Protein AF-A0A8D8Y8R6-F1 (afdb_monomer_lite)

Radius of gyration: 18.28 Å; chains: 1; bounding box: 57×34×44 Å

Structure (mmCIF, N/CA/C/O backbone):
data_AF-A0A8D8Y8R6-F1
#
_entry.id   AF-A0A8D8Y8R6-F1
#
loop_
_atom_site.group_PDB
_atom_site.id
_atom_site.type_symbol
_atom_site.label_atom_id
_atom_site.label_alt_id
_atom_site.label_comp_id
_atom_site.label_asym_id
_atom_site.label_entity_id
_atom_site.label_seq_id
_atom_site.pdbx_PDB_ins_code
_atom_site.Cartn_x
_atom_site.Cartn_y
_atom_site.Cartn_z
_atom_site.occupancy
_atom_site.B_iso_or_equiv
_atom_site.auth_seq_id
_atom_site.auth_comp_id
_atom_site.auth_asym_id
_atom_site.auth_atom_id
_atom_site.pdbx_PDB_model_num
ATOM 1 N N . MET A 1 1 ? -10.589 11.285 -1.080 1.00 74.44 1 MET A N 1
ATOM 2 C CA . MET A 1 1 ? -10.362 10.958 -2.513 1.00 74.44 1 MET A CA 1
ATOM 3 C C . MET A 1 1 ? -9.642 12.085 -3.261 1.00 74.44 1 MET A C 1
ATOM 5 O O . MET A 1 1 ? -8.521 11.860 -3.694 1.00 74.44 1 MET A O 1
ATOM 9 N N . CYS A 1 2 ? -10.178 13.313 -3.337 1.00 86.94 2 CYS A N 1
ATOM 10 C CA . CYS A 1 2 ? -9.509 14.426 -4.045 1.00 86.94 2 CYS A CA 1
ATOM 11 C C . CYS A 1 2 ? -8.087 14.731 -3.535 1.00 86.94 2 CYS A C 1
ATOM 13 O O . CYS A 1 2 ? -7.180 14.934 -4.335 1.00 86.94 2 CYS A O 1
ATOM 15 N N . PHE A 1 3 ? -7.865 14.691 -2.216 1.00 90.50 3 PHE A N 1
ATOM 16 C CA . PHE A 1 3 ? -6.534 14.909 -1.635 1.00 90.50 3 PHE A CA 1
ATOM 17 C C . PHE A 1 3 ? -5.503 13.859 -2.067 1.00 90.50 3 PHE A C 1
ATOM 19 O O . PHE A 1 3 ? -4.364 14.213 -2.349 1.00 90.50 3 PHE A O 1
ATOM 26 N N . CYS A 1 4 ? -5.909 12.588 -2.174 1.00 91.69 4 CYS A N 1
ATOM 27 C CA . CYS A 1 4 ? -5.039 11.509 -2.644 1.00 91.69 4 CYS A CA 1
ATOM 28 C C . CYS A 1 4 ? -4.636 11.751 -4.101 1.00 91.69 4 CYS A C 1
ATOM 30 O O . CYS A 1 4 ? -3.454 11.732 -4.419 1.00 91.69 4 CYS A O 1
ATOM 32 N N . PHE A 1 5 ? -5.599 12.103 -4.960 1.00 91.88 5 PHE A N 1
ATOM 33 C CA . PHE A 1 5 ? -5.322 12.433 -6.356 1.00 91.88 5 PHE A CA 1
ATOM 34 C C . PHE A 1 5 ? -4.320 13.583 -6.507 1.00 91.88 5 PHE A C 1
ATOM 36 O O . PHE A 1 5 ? -3.349 13.457 -7.253 1.00 91.88 5 PHE A O 1
ATOM 43 N N . VAL A 1 6 ? -4.522 14.687 -5.781 1.00 94.06 6 VAL A N 1
ATOM 44 C CA . VAL A 1 6 ? -3.619 15.847 -5.835 1.00 94.06 6 VAL A CA 1
ATOM 45 C C . VAL A 1 6 ? -2.223 15.473 -5.330 1.00 94.06 6 VAL A C 1
ATOM 47 O O . VAL A 1 6 ? -1.237 15.750 -6.010 1.00 94.06 6 VAL A O 1
ATOM 50 N N . TYR A 1 7 ? -2.134 14.795 -4.183 1.00 92.94 7 TYR A N 1
ATOM 51 C CA . TYR A 1 7 ? -0.859 14.372 -3.601 1.00 92.94 7 TYR A CA 1
ATOM 52 C C . TYR A 1 7 ? -0.088 13.423 -4.526 1.00 92.94 7 TYR A C 1
ATOM 54 O O . TYR A 1 7 ? 1.083 13.659 -4.824 1.00 92.94 7 TYR A O 1
ATOM 62 N N . THR A 1 8 ? -0.755 12.389 -5.041 1.00 92.62 8 THR A N 1
ATOM 63 C CA . THR A 1 8 ? -0.159 11.421 -5.963 1.00 92.62 8 THR A CA 1
ATOM 64 C C . THR A 1 8 ? 0.289 12.087 -7.260 1.00 92.62 8 THR A C 1
ATOM 66 O O . THR A 1 8 ? 1.382 11.794 -7.731 1.00 92.62 8 THR A O 1
ATOM 69 N N . SER A 1 9 ? -0.494 13.018 -7.813 1.00 91.56 9 SER A N 1
ATOM 70 C CA . SER A 1 9 ? -0.123 13.743 -9.038 1.00 91.56 9 SER A CA 1
ATOM 71 C C . SER A 1 9 ? 1.166 14.548 -8.856 1.00 91.56 9 SER A C 1
ATOM 73 O O . SER A 1 9 ? 2.084 14.439 -9.669 1.00 91.56 9 SER A O 1
ATOM 75 N N . VAL A 1 10 ? 1.265 15.314 -7.764 1.00 92.88 10 VAL A N 1
ATOM 76 C CA . VAL A 1 10 ? 2.454 16.127 -7.464 1.00 92.88 10 VAL A CA 1
ATOM 77 C C . VAL A 1 10 ? 3.662 15.238 -7.171 1.00 92.88 10 VAL A C 1
ATOM 79 O O . VAL A 1 10 ? 4.733 15.460 -7.733 1.00 92.88 10 VAL A O 1
ATOM 82 N N . SER A 1 11 ? 3.498 14.206 -6.339 1.00 91.56 11 SER A N 1
ATOM 83 C CA . SER A 1 11 ? 4.594 13.297 -5.998 1.00 91.56 11 SER A CA 1
ATOM 84 C C . SER A 1 11 ? 5.107 12.538 -7.221 1.00 91.56 11 SER A C 1
ATOM 86 O O . SER A 1 11 ? 6.316 12.416 -7.390 1.00 91.56 11 SER A O 1
ATOM 88 N N . TYR A 1 12 ? 4.218 12.054 -8.092 1.00 90.06 12 TYR A N 1
ATOM 89 C CA . TYR A 1 12 ? 4.608 11.319 -9.296 1.00 90.06 12 TYR A CA 1
ATOM 90 C C . TYR A 1 12 ? 5.392 12.206 -10.270 1.00 90.06 12 TYR A C 1
ATOM 92 O O . TYR A 1 12 ? 6.384 11.764 -10.853 1.00 90.06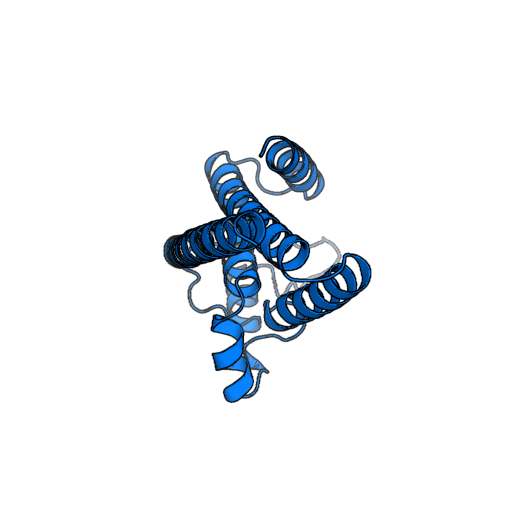 12 TYR A O 1
ATOM 100 N N . TYR A 1 13 ? 4.982 13.474 -10.393 1.00 89.38 13 TYR A N 1
ATOM 101 C CA . TYR A 1 13 ? 5.675 14.467 -11.208 1.00 89.38 13 TYR A CA 1
ATOM 102 C C . TYR A 1 13 ? 7.067 14.803 -10.652 1.00 89.38 13 TYR A C 1
ATOM 104 O O . TYR A 1 13 ? 8.050 14.757 -11.389 1.00 89.38 13 TYR A O 1
ATOM 112 N N . LEU A 1 14 ? 7.176 15.078 -9.346 1.00 91.19 14 LEU A N 1
ATOM 113 C CA . LEU A 1 14 ? 8.454 15.410 -8.702 1.00 91.19 14 LEU A CA 1
ATOM 114 C C . LEU A 1 14 ? 9.447 14.243 -8.707 1.00 91.19 14 LEU A C 1
ATOM 116 O O . LEU A 1 14 ? 10.649 14.462 -8.809 1.00 91.19 14 LEU A O 1
ATOM 120 N N . SER A 1 15 ? 8.962 13.002 -8.639 1.00 87.38 15 SER A N 1
ATOM 121 C CA . SER A 1 15 ? 9.805 11.806 -8.714 1.00 87.38 15 SER A CA 1
ATOM 122 C C . SER A 1 15 ? 10.289 11.479 -10.132 1.00 87.38 15 SER A C 1
ATOM 124 O O . SER A 1 15 ? 10.935 10.444 -10.312 1.00 87.38 15 SER A O 1
ATOM 126 N N . SER A 1 16 ? 9.985 12.313 -11.137 1.00 84.38 16 SER A N 1
ATOM 127 C CA . SER A 1 16 ? 10.389 12.128 -12.542 1.00 84.38 16 SER A CA 1
ATOM 128 C C . SER A 1 16 ? 10.054 10.736 -13.101 1.00 84.38 16 SER A C 1
ATOM 130 O O . SER A 1 16 ? 10.800 10.161 -13.893 1.00 84.38 16 SER A O 1
ATOM 132 N N . GLN A 1 17 ? 8.940 10.150 -12.650 1.00 82.44 17 GLN A N 1
ATOM 133 C CA . GLN A 1 17 ? 8.506 8.842 -13.138 1.00 82.44 17 GLN A CA 1
ATOM 134 C C . GLN A 1 17 ? 7.914 8.961 -14.547 1.00 82.44 17 GLN A C 1
ATOM 136 O O . GLN A 1 17 ? 7.478 10.030 -14.968 1.00 82.44 17 GLN A O 1
ATOM 141 N N . PHE A 1 18 ? 7.897 7.855 -15.296 1.00 74.88 18 PHE A N 1
ATOM 142 C CA . PHE A 1 18 ? 7.398 7.838 -16.673 1.00 74.88 18 PHE A CA 1
ATOM 143 C C . PHE A 1 18 ? 5.954 8.353 -16.755 1.00 74.88 18 PHE A C 1
ATOM 145 O O . PHE A 1 18 ? 5.040 7.698 -16.260 1.00 74.88 18 PHE A O 1
ATOM 152 N N . LEU A 1 19 ? 5.729 9.479 -17.443 1.00 75.88 19 LEU A N 1
ATOM 153 C CA . LEU A 1 19 ? 4.403 10.091 -17.627 1.00 75.88 19 LEU A CA 1
ATOM 154 C C . LEU A 1 19 ? 3.526 9.311 -18.625 1.00 75.88 19 LEU A C 1
ATOM 156 O O . LEU A 1 19 ? 3.083 9.827 -19.647 1.00 75.88 19 LEU A O 1
ATOM 160 N N . THR A 1 20 ? 3.272 8.036 -18.341 1.00 85.75 20 THR A N 1
ATOM 161 C CA . THR A 1 20 ? 2.299 7.220 -19.070 1.00 85.75 20 THR A CA 1
ATOM 162 C C . THR A 1 20 ? 1.023 7.119 -18.251 1.00 85.75 20 THR A C 1
ATOM 164 O O . THR A 1 20 ? 1.051 6.642 -17.115 1.00 85.75 20 THR A O 1
ATOM 167 N N . TRP A 1 21 ? -0.107 7.497 -18.849 1.00 86.00 21 TRP A N 1
ATOM 168 C CA . TRP A 1 21 ? -1.416 7.468 -18.192 1.00 86.00 21 TRP A CA 1
ATOM 169 C C . TRP A 1 21 ? -1.742 6.113 -17.558 1.00 86.00 21 TRP A C 1
ATOM 171 O O . TRP A 1 21 ? -2.213 6.082 -16.430 1.00 86.00 21 TRP A O 1
ATOM 181 N N . THR A 1 22 ? -1.414 5.000 -18.218 1.00 88.25 22 THR A N 1
ATOM 182 C CA . THR A 1 22 ? -1.652 3.644 -17.696 1.00 88.25 22 THR A CA 1
ATOM 183 C C . THR A 1 22 ? -0.919 3.371 -16.381 1.00 88.25 22 THR A C 1
ATOM 185 O O . THR A 1 22 ? -1.504 2.842 -15.444 1.00 88.25 22 THR A O 1
ATOM 188 N N . ARG A 1 23 ? 0.364 3.743 -16.280 1.00 88.19 23 ARG A N 1
ATOM 189 C CA . ARG A 1 23 ? 1.151 3.518 -15.054 1.00 88.19 23 ARG A CA 1
ATOM 190 C C . ARG A 1 23 ? 0.709 4.460 -13.942 1.00 88.19 23 ARG A C 1
ATOM 192 O O . ARG A 1 23 ? 0.615 4.046 -12.790 1.00 88.19 23 ARG A O 1
ATOM 199 N N . PHE A 1 24 ? 0.385 5.700 -14.302 1.00 91.19 24 PHE A N 1
ATOM 200 C CA . PHE A 1 24 ? -0.138 6.683 -13.365 1.00 91.19 24 PHE A CA 1
ATOM 201 C C . PHE A 1 24 ? -1.480 6.250 -12.761 1.00 91.19 24 PHE A C 1
ATOM 203 O O . PHE A 1 24 ? -1.642 6.302 -11.544 1.00 91.19 24 PHE A O 1
ATOM 210 N N . THR A 1 25 ? -2.431 5.774 -13.572 1.00 91.44 25 THR A N 1
ATOM 211 C CA . THR A 1 25 ? -3.731 5.312 -13.063 1.00 91.44 25 THR A CA 1
ATOM 212 C C . THR A 1 25 ? -3.588 4.075 -12.186 1.00 91.44 25 THR A C 1
ATOM 214 O O . THR A 1 25 ? -4.212 4.016 -11.128 1.00 91.44 25 THR A O 1
ATOM 217 N N . MET A 1 26 ? -2.729 3.123 -12.561 1.00 92.19 26 MET A N 1
ATOM 218 C CA . MET A 1 26 ? -2.462 1.949 -11.728 1.00 92.19 26 MET A CA 1
ATOM 219 C C . MET A 1 26 ? -1.875 2.331 -10.361 1.00 92.19 26 MET A C 1
ATOM 221 O O . MET A 1 26 ? -2.324 1.812 -9.336 1.00 92.19 26 MET A O 1
ATOM 225 N N . PHE A 1 27 ? -0.916 3.262 -10.341 1.00 93.12 27 PHE A N 1
ATOM 226 C CA . PHE A 1 27 ? -0.311 3.790 -9.115 1.00 93.12 27 PHE A CA 1
ATOM 227 C C . PHE A 1 27 ? -1.352 4.523 -8.252 1.00 93.12 27 PHE A C 1
ATOM 229 O O . PHE A 1 27 ? -1.466 4.277 -7.051 1.00 93.12 27 PHE A O 1
ATOM 236 N N . LEU A 1 28 ? -2.173 5.371 -8.878 1.00 94.50 28 LEU A N 1
ATOM 237 C CA . LEU A 1 28 ? -3.244 6.115 -8.219 1.00 94.50 28 LEU A CA 1
ATOM 238 C C . LEU A 1 28 ? -4.268 5.189 -7.547 1.00 94.50 28 LEU A C 1
ATOM 240 O O . LEU A 1 28 ? -4.674 5.459 -6.419 1.00 94.50 28 LEU A O 1
ATOM 244 N N . VAL A 1 29 ? -4.671 4.097 -8.205 1.00 94.94 29 VAL A N 1
ATOM 245 C CA . VAL A 1 29 ? -5.625 3.123 -7.644 1.00 94.94 29 VAL A CA 1
ATOM 246 C C . VAL A 1 29 ? -5.080 2.491 -6.362 1.00 94.94 29 VAL A C 1
ATOM 248 O O . VAL A 1 29 ? -5.802 2.428 -5.366 1.00 94.94 29 VAL A O 1
ATOM 251 N N . VAL A 1 30 ? -3.806 2.086 -6.346 1.00 95.31 30 VAL A N 1
ATOM 252 C CA . VAL A 1 30 ? -3.172 1.506 -5.149 1.00 95.31 30 VAL A CA 1
ATOM 253 C C . VAL A 1 30 ? -3.119 2.529 -4.010 1.00 95.31 30 VAL A C 1
ATOM 255 O O . VAL A 1 30 ? -3.546 2.224 -2.895 1.00 95.31 30 VAL A O 1
ATOM 258 N N . CYS A 1 31 ? -2.689 3.767 -4.285 1.00 95.06 31 CYS A N 1
ATOM 259 C CA . CYS A 1 31 ? -2.687 4.847 -3.289 1.00 95.06 31 CYS A CA 1
ATOM 260 C C . CYS A 1 31 ? -4.092 5.149 -2.744 1.00 95.06 31 CYS A C 1
ATOM 262 O O . CYS A 1 31 ? -4.265 5.402 -1.547 1.00 95.06 31 CYS A O 1
ATOM 264 N N . GLN A 1 32 ? -5.106 5.113 -3.609 1.00 95.25 32 GLN A N 1
ATOM 265 C CA . GLN A 1 32 ? -6.485 5.391 -3.231 1.00 95.25 32 GLN A CA 1
ATOM 266 C C . GLN A 1 32 ? -7.054 4.282 -2.336 1.00 95.25 32 GLN A C 1
ATOM 268 O O . GLN A 1 32 ? -7.681 4.598 -1.324 1.00 95.25 32 GLN A O 1
ATOM 273 N N . LEU A 1 33 ? -6.801 3.010 -2.661 1.00 95.25 33 LEU A N 1
ATOM 274 C CA . LEU A 1 33 ? -7.186 1.865 -1.827 1.00 95.25 33 LEU A CA 1
ATOM 275 C C . LEU A 1 33 ? -6.493 1.905 -0.462 1.00 95.25 33 LEU A C 1
ATOM 277 O O . LEU A 1 33 ? -7.159 1.782 0.564 1.00 95.25 33 LEU A O 1
ATOM 281 N N . MET A 1 34 ? -5.182 2.156 -0.441 1.00 95.19 34 MET A N 1
ATOM 282 C CA . MET A 1 34 ? -4.413 2.289 0.799 1.00 95.19 34 MET A CA 1
ATOM 283 C C . MET A 1 34 ? -5.001 3.377 1.707 1.00 95.19 34 MET A C 1
ATOM 285 O O . MET A 1 34 ? -5.223 3.140 2.892 1.00 95.19 34 MET A O 1
ATOM 289 N N . THR A 1 35 ? -5.323 4.542 1.137 1.00 94.81 35 THR A N 1
ATOM 290 C CA . THR A 1 35 ? -5.913 5.663 1.883 1.00 94.81 35 THR A CA 1
ATOM 291 C C . THR A 1 35 ? -7.268 5.291 2.493 1.00 94.81 35 THR A C 1
ATOM 293 O O . THR A 1 35 ? -7.510 5.586 3.660 1.00 94.81 35 THR A O 1
ATOM 296 N N . LEU A 1 36 ? -8.137 4.614 1.732 1.00 94.94 36 LEU A N 1
ATOM 297 C CA . LEU A 1 36 ? -9.460 4.190 2.209 1.00 94.94 36 LEU A CA 1
ATOM 298 C C . LEU A 1 36 ? -9.365 3.167 3.351 1.00 94.94 36 LEU A C 1
ATOM 300 O O . LEU A 1 36 ? -10.136 3.235 4.308 1.00 94.94 36 LEU A O 1
ATOM 304 N N . ILE A 1 37 ? -8.404 2.241 3.277 1.00 95.12 37 ILE A N 1
ATOM 305 C CA . ILE A 1 37 ? -8.141 1.273 4.350 1.00 95.12 37 ILE A CA 1
ATOM 306 C C . ILE A 1 37 ? -7.691 2.004 5.622 1.00 95.12 37 ILE A C 1
ATOM 308 O O . ILE A 1 37 ? -8.236 1.753 6.698 1.00 95.12 37 ILE A O 1
ATOM 312 N N . SER A 1 38 ? -6.732 2.930 5.514 1.00 94.06 38 SER A N 1
ATOM 313 C CA . SER A 1 38 ? -6.240 3.698 6.665 1.00 94.06 38 SER A CA 1
ATOM 314 C C . SER A 1 38 ? -7.328 4.577 7.291 1.00 94.06 38 SER A C 1
ATOM 316 O O . SER A 1 38 ? -7.423 4.645 8.516 1.00 94.06 38 SER A O 1
ATOM 318 N N . GLU A 1 39 ? -8.181 5.200 6.476 1.00 93.81 39 GLU A N 1
ATOM 319 C CA . GLU A 1 39 ? -9.327 5.988 6.946 1.00 93.81 39 GLU A CA 1
ATOM 320 C C . GLU A 1 39 ? -10.318 5.117 7.734 1.00 93.81 39 GLU A C 1
ATOM 322 O O . GLU A 1 39 ? -10.705 5.463 8.853 1.00 93.81 39 GLU A O 1
ATOM 327 N N . GLY A 1 40 ? -10.657 3.935 7.213 1.00 93.81 40 GLY A N 1
ATOM 328 C CA . GLY A 1 40 ? -11.537 2.992 7.901 1.00 93.81 40 GLY A CA 1
ATOM 329 C C . GLY A 1 40 ? -10.967 2.478 9.230 1.00 93.81 40 GLY A C 1
ATOM 330 O O . GLY A 1 40 ? -11.698 2.393 10.219 1.00 93.81 40 GLY A O 1
ATOM 331 N N . LEU A 1 41 ? -9.660 2.198 9.295 1.00 94.12 41 LEU A N 1
ATOM 332 C CA . LEU A 1 41 ? -8.981 1.838 10.547 1.00 94.12 41 LEU A CA 1
ATOM 333 C C . LEU A 1 41 ? -8.992 2.994 11.558 1.00 94.12 41 LEU A C 1
ATOM 335 O O . LEU A 1 41 ? -9.219 2.762 12.747 1.00 94.12 41 LEU A O 1
ATOM 339 N N . GLY A 1 42 ? -8.805 4.232 11.094 1.00 93.62 42 GLY A N 1
ATOM 340 C CA . GLY A 1 42 ? -8.911 5.431 11.927 1.00 93.62 42 GLY A CA 1
ATOM 341 C C . GLY A 1 42 ? -10.300 5.588 12.552 1.00 93.62 42 GLY A C 1
ATOM 342 O O . GLY A 1 42 ? -10.408 5.852 13.749 1.00 93.62 42 GLY A O 1
ATOM 343 N N . LEU A 1 43 ? -11.359 5.337 11.776 1.00 93.44 43 LEU A N 1
ATOM 344 C CA . LEU A 1 43 ? -12.740 5.341 12.275 1.00 93.44 43 LEU A CA 1
ATOM 345 C C . LEU A 1 43 ? -12.984 4.251 13.331 1.00 93.44 43 LEU A C 1
ATOM 347 O O . L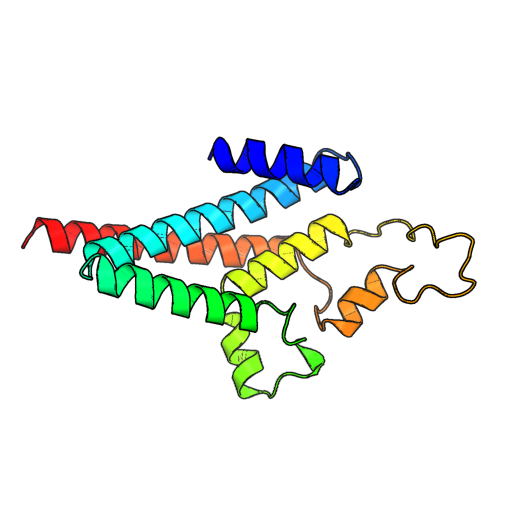EU A 1 43 ? -13.640 4.503 14.342 1.00 93.44 43 LEU A O 1
ATOM 351 N N . ILE A 1 44 ? -12.435 3.047 13.140 1.00 93.94 44 ILE A N 1
ATOM 352 C CA . ILE A 1 44 ? -12.550 1.961 14.129 1.00 93.94 44 ILE A CA 1
ATOM 353 C C . ILE A 1 44 ? -11.870 2.359 15.445 1.00 93.94 44 ILE A C 1
ATOM 355 O O . ILE A 1 44 ? -12.476 2.261 16.510 1.00 93.94 44 ILE A O 1
ATOM 359 N N . LEU A 1 45 ? -10.631 2.850 15.389 1.00 94.00 45 LEU A N 1
ATOM 360 C CA . LEU A 1 45 ? -9.895 3.245 16.593 1.00 94.00 45 LEU A CA 1
ATOM 361 C C . LEU A 1 45 ? -10.557 4.427 17.313 1.00 94.00 45 LEU A C 1
ATOM 363 O O . LEU A 1 45 ? -10.646 4.416 18.539 1.00 94.00 45 LEU A O 1
ATOM 367 N N . GLY A 1 46 ? -11.060 5.409 16.561 1.00 92.12 46 GLY A N 1
ATOM 368 C CA . GLY A 1 46 ? -11.738 6.582 17.115 1.00 92.12 46 GLY A CA 1
ATOM 369 C C . GLY A 1 46 ? -13.101 6.285 17.749 1.00 92.12 46 GLY A C 1
ATOM 370 O O . GLY A 1 46 ? -13.521 7.021 18.636 1.00 92.12 46 GLY A O 1
ATOM 371 N N . THR A 1 47 ? -13.785 5.217 17.327 1.00 91.25 47 THR A N 1
ATOM 372 C CA . THR A 1 47 ? -15.087 4.813 17.897 1.00 91.25 47 THR A CA 1
ATOM 373 C C . THR A 1 47 ? -14.952 3.876 19.095 1.00 91.25 47 THR A C 1
ATOM 375 O O . THR A 1 47 ? -15.789 3.909 19.994 1.00 91.25 47 THR A O 1
ATOM 378 N N . VAL A 1 48 ? -13.919 3.028 19.118 1.00 90.88 48 VAL A N 1
ATOM 379 C CA . VAL A 1 48 ? -13.730 2.011 20.166 1.00 90.88 48 VAL A CA 1
ATOM 380 C C . VAL A 1 48 ? -12.946 2.549 21.365 1.00 90.88 48 VAL A C 1
ATOM 382 O O . VAL A 1 48 ? -13.155 2.088 22.487 1.00 90.88 48 VAL A O 1
ATOM 385 N N . MET A 1 49 ? -12.025 3.491 21.153 1.00 91.25 49 MET A N 1
ATOM 386 C CA . MET A 1 49 ? -11.067 3.924 22.174 1.00 91.25 49 MET A CA 1
ATOM 387 C C . MET A 1 49 ? -11.178 5.416 22.478 1.00 91.25 49 MET A C 1
ATOM 389 O O . MET A 1 49 ? -11.705 6.197 21.692 1.00 91.25 49 MET A O 1
ATOM 393 N N . SER A 1 50 ? -10.632 5.834 23.625 1.00 92.00 50 SER A N 1
ATOM 394 C CA . SER A 1 50 ? -10.457 7.259 23.909 1.00 92.00 50 SER A CA 1
ATOM 395 C C . SER A 1 50 ? -9.484 7.891 22.900 1.00 92.00 50 SER A C 1
ATOM 397 O O . SER A 1 50 ? -8.569 7.204 22.434 1.00 92.00 50 SER A O 1
ATOM 399 N N . PRO A 1 51 ? -9.604 9.197 22.591 1.00 91.19 51 PRO A N 1
ATOM 400 C CA . PRO A 1 51 ? -8.770 9.841 21.572 1.00 91.19 51 PRO A CA 1
ATOM 401 C C . PRO A 1 51 ? -7.263 9.687 21.821 1.00 91.19 51 PRO A C 1
ATOM 403 O O . PRO A 1 51 ? -6.500 9.446 20.890 1.00 91.19 51 PRO A O 1
ATOM 406 N N . VAL A 1 52 ? -6.831 9.756 23.085 1.00 94.19 52 VAL A N 1
ATOM 407 C CA . VAL A 1 52 ? -5.414 9.620 23.463 1.00 94.19 52 VAL A CA 1
ATOM 408 C C . VAL A 1 52 ? -4.900 8.201 23.196 1.00 94.19 52 VAL A C 1
ATOM 410 O O . VAL A 1 52 ? -3.863 8.025 22.556 1.00 94.19 52 VAL A O 1
ATOM 413 N N . ASN A 1 53 ? -5.646 7.179 23.627 1.00 94.50 53 ASN A N 1
ATOM 414 C CA . ASN A 1 53 ? -5.241 5.783 23.448 1.00 94.50 53 ASN A CA 1
ATOM 415 C C . ASN A 1 53 ? -5.359 5.341 21.984 1.00 94.50 53 ASN A C 1
ATOM 417 O O . ASN A 1 53 ? -4.505 4.601 21.498 1.00 94.50 53 ASN A O 1
ATOM 421 N N . GLY A 1 54 ? -6.384 5.821 21.273 1.00 93.50 54 GLY A N 1
ATOM 422 C C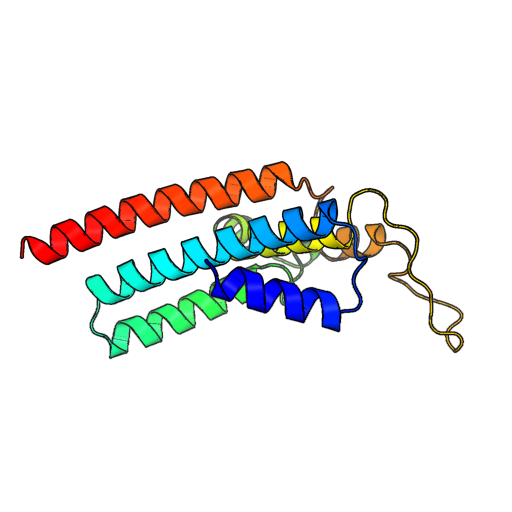A . GLY A 1 54 ? -6.596 5.535 19.857 1.00 93.50 54 GLY A CA 1
ATOM 423 C C . GLY A 1 54 ? -5.444 6.043 18.988 1.00 93.50 54 GLY A C 1
ATOM 424 O O . GLY A 1 54 ? -4.945 5.298 18.146 1.00 93.50 54 GLY A O 1
ATOM 425 N N . VAL A 1 55 ? -4.953 7.263 19.237 1.00 93.88 55 VAL A N 1
ATOM 426 C CA . VAL A 1 55 ? -3.793 7.821 18.517 1.00 93.88 55 VAL A CA 1
ATOM 427 C C . VAL A 1 55 ? -2.506 7.056 18.841 1.00 93.88 55 VAL A C 1
ATOM 429 O O . VAL A 1 55 ? -1.732 6.756 17.928 1.00 93.88 55 VAL A O 1
ATOM 432 N N . PHE A 1 56 ? -2.281 6.692 20.108 1.00 95.69 56 PHE A N 1
ATOM 433 C CA . PHE A 1 56 ? -1.119 5.886 20.493 1.00 95.69 56 PHE A CA 1
ATOM 434 C C . PHE A 1 56 ? -1.115 4.527 19.778 1.00 95.69 56 PHE A C 1
ATOM 436 O O . PHE A 1 56 ? -0.138 4.175 19.115 1.00 95.69 56 PHE A O 1
ATOM 443 N N . ILE A 1 57 ? -2.229 3.793 19.834 1.00 95.12 57 ILE A N 1
ATOM 444 C CA . ILE A 1 57 ? -2.349 2.475 19.196 1.00 95.12 57 ILE A CA 1
ATOM 445 C C . ILE A 1 57 ? -2.277 2.592 17.674 1.00 95.12 57 ILE A C 1
ATOM 447 O O . ILE A 1 57 ? -1.573 1.808 17.042 1.00 95.12 57 ILE A O 1
ATOM 451 N N . GLY A 1 58 ? -2.924 3.595 17.077 1.00 94.19 58 GLY A N 1
ATOM 452 C CA . GLY A 1 58 ? -2.838 3.851 15.639 1.00 94.19 58 GLY A CA 1
ATOM 453 C C . GLY A 1 58 ? -1.401 4.095 15.169 1.00 94.19 58 GLY A C 1
ATOM 454 O O . GLY A 1 58 ? -0.985 3.559 14.139 1.00 94.19 58 GLY A O 1
ATOM 455 N N . SER A 1 59 ? -0.612 4.828 15.959 1.00 94.31 59 SER A N 1
ATOM 456 C CA . SER A 1 59 ? 0.804 5.087 15.667 1.00 94.31 59 SER A CA 1
ATOM 457 C C . SER A 1 59 ? 1.641 3.806 15.729 1.00 94.31 59 SER A C 1
ATOM 459 O O . SER A 1 59 ? 2.403 3.527 14.803 1.00 94.31 59 SER A O 1
ATOM 461 N N . VAL A 1 60 ? 1.454 2.984 16.769 1.00 94.88 60 VAL A N 1
ATOM 462 C CA . VAL A 1 60 ? 2.141 1.685 16.913 1.00 94.88 60 VAL A CA 1
ATOM 463 C C . VAL A 1 60 ? 1.768 0.736 15.771 1.00 94.88 60 VAL A C 1
ATOM 465 O O . VAL A 1 60 ? 2.648 0.139 15.154 1.00 94.88 60 VAL A O 1
ATOM 468 N N . MET A 1 61 ? 0.480 0.638 15.432 1.00 93.31 61 MET A N 1
ATOM 469 C CA . MET A 1 61 ? -0.000 -0.199 14.329 1.00 93.31 61 MET A CA 1
ATOM 470 C C . MET A 1 61 ? 0.578 0.242 12.982 1.00 93.31 61 MET A C 1
ATOM 472 O O . MET A 1 61 ? 0.976 -0.603 12.182 1.00 93.31 61 MET A O 1
ATOM 476 N N . THR A 1 62 ? 0.674 1.551 12.739 1.00 92.44 62 THR A N 1
ATOM 477 C CA . THR A 1 62 ? 1.268 2.094 11.508 1.00 92.44 62 THR A CA 1
ATOM 478 C C . THR A 1 62 ? 2.763 1.790 11.434 1.00 92.44 62 THR A C 1
ATOM 480 O O . THR A 1 62 ? 3.242 1.336 10.396 1.00 92.44 62 THR A O 1
ATOM 483 N N . ALA A 1 63 ? 3.495 1.963 12.539 1.00 92.81 63 ALA A N 1
ATOM 484 C CA . ALA A 1 63 ? 4.916 1.630 12.604 1.00 92.81 63 ALA A CA 1
ATOM 485 C C . ALA A 1 63 ? 5.167 0.140 12.308 1.00 92.81 63 ALA A C 1
ATOM 487 O O . ALA A 1 63 ? 6.039 -0.194 11.505 1.00 92.81 63 ALA A O 1
ATOM 488 N N . LEU A 1 64 ? 4.359 -0.753 12.890 1.00 91.06 64 LEU A N 1
ATOM 489 C CA . LEU A 1 64 ? 4.434 -2.190 12.612 1.00 91.06 64 LEU A CA 1
ATOM 490 C C . LEU A 1 64 ? 4.069 -2.512 11.157 1.00 91.06 64 LEU A C 1
ATOM 492 O O . LEU A 1 64 ? 4.753 -3.307 10.516 1.00 91.06 64 LEU A O 1
ATOM 496 N N . ALA A 1 65 ? 3.032 -1.877 10.607 1.00 91.44 65 ALA A N 1
ATOM 497 C CA . ALA A 1 65 ? 2.627 -2.096 9.221 1.00 91.44 65 ALA A CA 1
ATOM 498 C C . ALA A 1 65 ? 3.743 -1.723 8.229 1.00 91.44 65 ALA A C 1
ATOM 500 O O . ALA A 1 65 ? 3.981 -2.476 7.284 1.00 91.44 65 ALA A O 1
ATOM 501 N N . ILE A 1 66 ? 4.455 -0.614 8.472 1.00 91.06 66 ILE A N 1
ATOM 502 C CA . ILE A 1 66 ? 5.606 -0.175 7.664 1.00 91.06 66 ILE A CA 1
ATOM 503 C C . ILE A 1 66 ? 6.791 -1.138 7.817 1.00 91.06 66 ILE A C 1
ATOM 505 O O . ILE A 1 66 ? 7.429 -1.483 6.822 1.00 91.06 66 ILE A O 1
ATOM 509 N N . LEU A 1 67 ? 7.071 -1.613 9.036 1.00 89.81 67 LEU A N 1
ATOM 510 C CA . LEU A 1 67 ? 8.150 -2.576 9.289 1.00 89.81 67 LEU A CA 1
ATOM 511 C C . LEU A 1 67 ? 7.979 -3.854 8.452 1.00 89.81 67 LEU A C 1
ATOM 513 O O . LEU A 1 67 ? 8.943 -4.348 7.868 1.00 89.81 67 LEU A O 1
ATOM 517 N N . PHE A 1 68 ? 6.744 -4.353 8.354 1.00 86.56 68 PHE A N 1
ATOM 518 C CA . PHE A 1 68 ? 6.402 -5.552 7.583 1.00 86.56 68 PHE A CA 1
ATOM 519 C C . PHE A 1 68 ? 6.083 -5.288 6.104 1.00 86.56 68 PHE A C 1
ATOM 521 O O . PHE A 1 68 ? 5.700 -6.220 5.399 1.00 86.56 68 PHE A O 1
ATOM 528 N N . ALA A 1 69 ? 6.237 -4.055 5.613 1.00 87.81 69 ALA A N 1
ATOM 529 C CA . ALA A 1 69 ? 5.910 -3.714 4.229 1.00 87.81 69 ALA A CA 1
ATOM 530 C C . ALA A 1 69 ? 6.909 -4.280 3.203 1.00 87.81 69 ALA A C 1
ATOM 532 O O . ALA A 1 69 ? 6.562 -4.384 2.034 1.00 87.81 69 ALA A O 1
ATOM 533 N N . GLY A 1 70 ? 8.129 -4.645 3.622 1.00 82.00 70 GLY A N 1
ATOM 534 C CA . GLY A 1 70 ? 9.187 -5.162 2.739 1.00 82.00 70 GLY A CA 1
ATOM 535 C C . GLY A 1 70 ? 10.289 -4.159 2.383 1.00 82.00 70 GLY A C 1
ATOM 536 O O . GLY A 1 70 ? 11.231 -4.521 1.688 1.00 82.00 70 GLY A O 1
ATOM 537 N N . PHE A 1 71 ? 10.191 -2.912 2.864 1.00 81.12 71 PHE A N 1
ATOM 538 C CA . PHE A 1 71 ? 11.213 -1.877 2.653 1.00 81.12 71 PHE A CA 1
ATOM 539 C C . PHE A 1 71 ? 12.306 -1.887 3.733 1.00 81.12 71 PHE A C 1
ATOM 541 O O . PHE A 1 71 ? 13.489 -1.876 3.416 1.00 81.12 71 PHE A O 1
ATOM 548 N N . ILE A 1 72 ? 11.918 -1.917 5.016 1.00 83.44 72 ILE A N 1
ATOM 549 C CA . ILE A 1 72 ? 12.868 -1.882 6.147 1.00 83.44 72 ILE A CA 1
ATOM 550 C C . ILE A 1 72 ? 13.474 -3.268 6.394 1.00 83.44 72 ILE A C 1
ATOM 552 O O . ILE A 1 72 ? 14.674 -3.402 6.619 1.00 83.44 72 ILE A O 1
ATOM 556 N N . CYS A 1 73 ? 12.639 -4.306 6.352 1.00 82.75 73 CYS A N 1
ATOM 557 C CA . CYS A 1 73 ? 13.060 -5.698 6.425 1.00 82.75 73 CYS A CA 1
ATOM 558 C C . CYS A 1 73 ? 12.689 -6.374 5.105 1.00 82.75 73 CYS A C 1
ATOM 560 O O . CYS A 1 73 ? 11.505 -6.549 4.815 1.00 82.75 73 CYS A O 1
ATOM 562 N N . LEU A 1 74 ? 13.699 -6.712 4.301 1.00 85.44 74 LEU A N 1
ATOM 563 C CA . LEU A 1 74 ? 13.500 -7.387 3.020 1.00 85.44 74 LEU A CA 1
ATOM 564 C C . LEU A 1 74 ? 12.968 -8.801 3.263 1.00 85.44 74 LEU A C 1
ATOM 566 O O . LEU A 1 74 ? 13.404 -9.492 4.191 1.00 85.44 74 LEU A O 1
ATOM 570 N N . PHE A 1 75 ? 12.065 -9.263 2.399 1.00 84.00 75 PHE A N 1
ATOM 571 C CA . PHE A 1 75 ? 11.385 -10.544 2.588 1.00 84.00 75 PHE A CA 1
ATOM 572 C C . PHE A 1 75 ? 12.346 -11.738 2.572 1.00 84.00 75 PHE A C 1
ATOM 574 O O . PHE A 1 75 ? 12.124 -12.705 3.296 1.00 84.00 75 PHE A O 1
ATOM 581 N N . ASN A 1 76 ? 13.441 -11.644 1.814 1.00 83.50 76 ASN A N 1
ATOM 582 C CA . ASN A 1 76 ? 14.468 -12.685 1.723 1.00 83.50 76 ASN A CA 1
ATOM 583 C C . ASN A 1 76 ? 15.238 -12.918 3.034 1.00 83.50 76 ASN A C 1
ATOM 585 O O . ASN A 1 76 ? 15.730 -14.019 3.269 1.00 83.50 76 ASN A O 1
ATOM 589 N N . HIS A 1 77 ? 15.353 -11.898 3.888 1.00 85.69 77 HIS A N 1
ATOM 590 C CA . HIS A 1 77 ? 16.093 -11.980 5.153 1.00 85.69 77 HIS A CA 1
ATOM 591 C C . HIS A 1 77 ? 15.181 -12.209 6.365 1.00 85.69 77 HIS A C 1
ATOM 593 O O . HIS A 1 77 ? 15.656 -12.303 7.498 1.00 85.69 77 HIS A O 1
ATOM 599 N N . MET A 1 78 ? 13.869 -12.290 6.145 1.00 86.94 78 MET A N 1
ATOM 600 C CA . MET A 1 78 ? 12.886 -12.415 7.208 1.00 86.94 78 MET A CA 1
ATOM 601 C C . MET A 1 78 ? 12.758 -13.878 7.668 1.00 86.94 78 MET A C 1
ATOM 603 O O . MET A 1 78 ? 12.608 -14.772 6.833 1.00 86.94 78 MET A O 1
ATOM 607 N N . PRO A 1 79 ? 12.769 -14.166 8.986 1.00 89.31 79 PRO A N 1
ATOM 608 C CA . PRO A 1 79 ? 12.539 -15.523 9.470 1.00 89.31 79 PRO A CA 1
ATOM 609 C C . PRO A 1 79 ? 11.110 -15.983 9.138 1.00 89.31 79 PRO A C 1
ATOM 611 O O . PRO A 1 79 ? 10.168 -15.189 9.176 1.00 89.31 79 PRO A O 1
ATOM 614 N N . LEU A 1 80 ? 10.943 -17.284 8.869 1.00 87.69 80 LEU A N 1
ATOM 615 C CA . LEU A 1 80 ? 9.688 -17.909 8.411 1.00 87.69 80 LEU A CA 1
ATOM 616 C C . LEU A 1 80 ? 8.412 -17.432 9.141 1.00 87.69 80 LEU A C 1
ATOM 618 O O . LEU A 1 80 ? 7.444 -17.106 8.454 1.00 87.69 80 LEU A O 1
ATOM 622 N N . PRO A 1 81 ? 8.365 -17.325 10.486 1.00 89.25 81 PRO A N 1
ATOM 623 C CA . PRO A 1 81 ? 7.155 -16.876 11.179 1.00 89.25 81 PRO A CA 1
ATOM 624 C C . PRO A 1 81 ? 6.763 -15.431 10.844 1.00 89.25 81 PRO A C 1
ATOM 626 O O . PRO A 1 81 ? 5.594 -15.149 10.583 1.00 89.25 81 PRO A O 1
ATOM 629 N N . LEU A 1 82 ? 7.739 -14.517 10.809 1.00 86.75 82 LEU A N 1
ATOM 630 C CA . LEU A 1 82 ? 7.500 -13.115 10.455 1.00 86.75 82 LEU A CA 1
ATOM 631 C C . LEU A 1 82 ? 7.128 -12.978 8.977 1.00 86.75 82 LEU A C 1
ATOM 633 O O . LEU A 1 82 ? 6.290 -12.143 8.640 1.00 86.75 82 LEU A O 1
ATOM 637 N N . TYR A 1 83 ? 7.693 -13.823 8.109 1.00 87.88 83 TYR A N 1
ATOM 638 C CA . TYR A 1 83 ? 7.346 -13.831 6.691 1.00 87.88 83 TYR A CA 1
ATOM 639 C C . TYR A 1 83 ? 5.857 -14.127 6.492 1.00 87.88 83 TYR A C 1
ATOM 641 O O . TYR A 1 83 ? 5.175 -13.369 5.803 1.00 87.88 83 TYR A O 1
ATOM 649 N N . TYR A 1 84 ? 5.316 -15.147 7.166 1.00 87.25 84 TYR A N 1
ATOM 650 C CA . TYR A 1 84 ? 3.876 -15.424 7.125 1.00 87.25 84 TYR A CA 1
ATOM 651 C C . TYR A 1 84 ? 3.042 -14.294 7.733 1.00 87.25 84 TYR A C 1
ATOM 653 O O . TYR A 1 84 ? 1.999 -13.935 7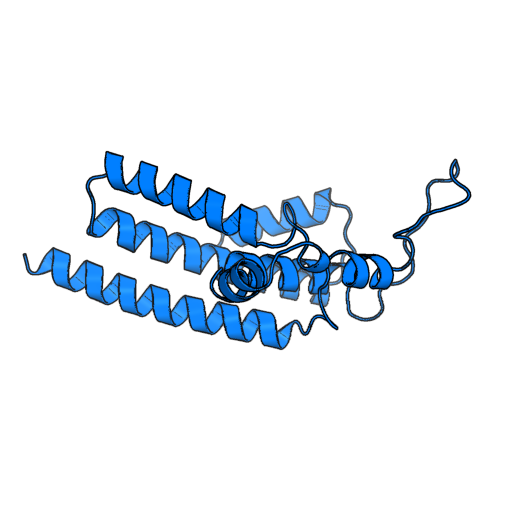.186 1.00 87.25 84 TYR A O 1
ATOM 661 N N . PHE A 1 85 ? 3.523 -13.682 8.817 1.00 87.06 85 PHE A N 1
ATOM 662 C CA . PHE A 1 85 ? 2.849 -12.539 9.426 1.00 87.06 85 PHE A CA 1
ATOM 663 C C . PHE A 1 85 ? 2.771 -11.334 8.479 1.00 87.06 85 PHE A C 1
ATOM 665 O O . PHE A 1 85 ? 1.749 -10.652 8.442 1.00 87.06 85 PHE A O 1
ATOM 672 N N . SER A 1 86 ? 3.792 -11.100 7.653 1.00 87.38 86 SER A N 1
ATOM 673 C CA . SER A 1 86 ? 3.807 -9.963 6.725 1.00 87.38 86 SER A CA 1
ATOM 674 C C . SER A 1 86 ? 2.669 -9.989 5.691 1.00 87.38 86 SER A C 1
ATOM 676 O O . SER A 1 86 ? 2.210 -8.924 5.286 1.00 87.38 86 SER A O 1
ATOM 678 N N . PHE A 1 87 ? 2.131 -11.163 5.327 1.00 86.88 87 PHE A N 1
ATOM 679 C CA . PHE A 1 87 ? 0.959 -11.268 4.438 1.00 86.88 87 PHE A CA 1
ATOM 680 C C . PHE A 1 87 ? -0.316 -10.675 5.044 1.00 86.88 87 PHE A C 1
ATOM 682 O O . PHE A 1 87 ? -1.229 -10.305 4.307 1.00 86.88 87 PHE A O 1
ATOM 689 N N . THR A 1 88 ? -0.376 -10.558 6.373 1.00 86.62 88 THR A N 1
ATOM 690 C CA . THR A 1 88 ? -1.506 -9.937 7.076 1.00 86.62 88 THR A CA 1
ATOM 691 C C . THR A 1 88 ? -1.475 -8.406 7.033 1.00 86.62 88 THR A C 1
ATOM 693 O O . THR A 1 88 ? -2.476 -7.760 7.355 1.00 86.62 88 THR A O 1
ATOM 696 N N . SER A 1 89 ? -0.349 -7.807 6.632 1.00 91.50 89 SER A N 1
ATOM 697 C CA . SER A 1 89 ? -0.201 -6.358 6.542 1.00 91.50 89 SER A CA 1
ATOM 698 C C . SER A 1 89 ? -0.703 -5.849 5.195 1.00 91.50 89 SER A C 1
ATOM 700 O O . SER A 1 89 ? -0.173 -6.211 4.147 1.00 91.50 89 SER A O 1
ATOM 702 N N . TYR A 1 90 ? -1.671 -4.930 5.205 1.00 92.44 90 TYR A N 1
ATOM 703 C CA . TYR A 1 90 ? -2.113 -4.263 3.974 1.00 92.44 90 TYR A CA 1
ATOM 704 C C . TYR A 1 90 ? -0.994 -3.415 3.338 1.00 92.44 90 TYR A C 1
ATOM 706 O O . TYR A 1 90 ? -0.973 -3.244 2.122 1.00 92.44 90 TYR A O 1
ATOM 714 N N . MET A 1 91 ? -0.036 -2.923 4.140 1.00 92.75 91 MET A N 1
ATOM 715 C CA . MET A 1 91 ? 1.098 -2.130 3.647 1.00 92.75 91 MET A CA 1
ATOM 716 C C . MET A 1 91 ? 2.070 -2.950 2.799 1.00 92.75 91 MET A C 1
ATOM 718 O O . MET A 1 91 ? 2.691 -2.391 1.900 1.00 92.75 91 MET A O 1
ATOM 722 N N . ARG A 1 92 ? 2.173 -4.266 3.036 1.00 91.81 92 ARG A N 1
ATOM 723 C CA . ARG A 1 92 ? 2.944 -5.170 2.172 1.00 91.81 92 ARG A CA 1
ATOM 724 C C . ARG A 1 92 ? 2.386 -5.155 0.750 1.00 91.81 92 ARG A C 1
ATOM 726 O O . ARG A 1 92 ? 3.109 -4.831 -0.185 1.00 91.81 92 ARG A O 1
ATOM 733 N N . TRP A 1 93 ? 1.095 -5.458 0.609 1.00 92.31 93 TRP A N 1
ATOM 734 C CA . TRP A 1 93 ? 0.409 -5.500 -0.686 1.00 92.31 93 TRP A CA 1
ATOM 735 C C . TRP A 1 93 ? 0.402 -4.131 -1.375 1.00 92.31 93 TRP A C 1
ATOM 737 O O . TRP A 1 93 ? 0.557 -4.042 -2.589 1.00 92.31 93 TRP A O 1
ATOM 747 N N . ALA A 1 94 ? 0.275 -3.048 -0.599 1.00 93.75 94 ALA A N 1
ATOM 748 C CA . ALA A 1 94 ? 0.383 -1.691 -1.124 1.00 93.75 94 ALA A CA 1
ATOM 749 C C . ALA A 1 94 ? 1.782 -1.402 -1.684 1.00 93.75 94 ALA A C 1
ATOM 751 O O . ALA A 1 94 ? 1.887 -0.921 -2.809 1.00 93.75 94 ALA A O 1
ATOM 752 N N . LEU A 1 95 ? 2.851 -1.709 -0.941 1.00 91.69 95 LEU A N 1
ATOM 753 C CA . LEU A 1 95 ? 4.215 -1.469 -1.411 1.00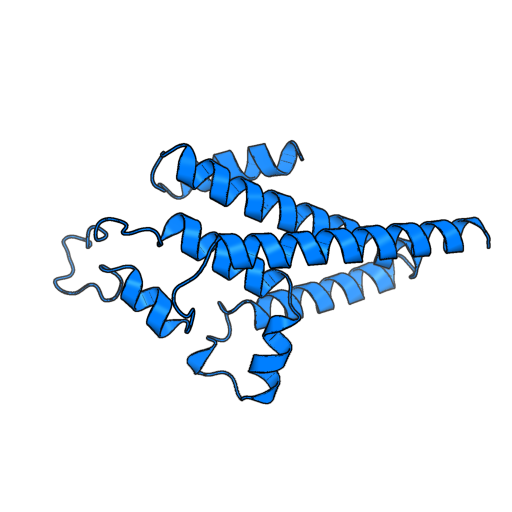 91.69 95 LEU A CA 1
ATOM 754 C C . LEU A 1 95 ? 4.538 -2.322 -2.642 1.00 91.69 95 LEU A C 1
ATOM 756 O O . LEU A 1 95 ? 5.045 -1.783 -3.621 1.00 91.69 95 LEU A O 1
ATOM 760 N N . GLU A 1 96 ? 4.208 -3.614 -2.614 1.00 91.19 96 GLU A N 1
ATOM 761 C CA . GLU A 1 96 ? 4.401 -4.528 -3.746 1.00 91.19 96 GLU A CA 1
ATOM 762 C C . GLU A 1 96 ? 3.688 -4.003 -5.001 1.00 91.19 96 GLU A C 1
ATOM 764 O O . GLU A 1 96 ? 4.335 -3.781 -6.027 1.00 91.19 96 GLU A O 1
ATOM 769 N N . GLY A 1 97 ? 2.409 -3.629 -4.881 1.00 91.56 97 GLY A N 1
ATOM 770 C CA . GLY A 1 97 ? 1.649 -3.024 -5.972 1.00 91.56 97 GLY A CA 1
ATOM 771 C C . GLY A 1 97 ? 2.276 -1.728 -6.496 1.00 91.56 97 GLY A C 1
ATOM 772 O O . GLY A 1 97 ? 2.426 -1.561 -7.707 1.00 91.56 97 GLY A O 1
ATOM 773 N N . LEU A 1 98 ? 2.708 -0.814 -5.618 1.00 91.56 98 LEU A N 1
ATOM 774 C CA . LEU A 1 98 ? 3.367 0.432 -6.036 1.00 91.56 98 LEU A CA 1
ATOM 775 C C . LEU A 1 98 ? 4.675 0.152 -6.787 1.00 91.56 98 LEU A C 1
ATOM 777 O O . LEU A 1 98 ? 4.889 0.709 -7.868 1.00 91.56 98 LEU A O 1
ATOM 781 N N . VAL A 1 99 ? 5.519 -0.744 -6.277 1.00 89.62 99 VAL A N 1
ATOM 782 C CA . VAL A 1 99 ? 6.785 -1.109 -6.927 1.00 89.62 99 VAL A CA 1
ATOM 783 C C . VAL A 1 99 ? 6.516 -1.747 -8.294 1.00 89.62 99 VAL A C 1
ATOM 785 O O . VAL A 1 99 ? 7.150 -1.356 -9.275 1.00 89.62 99 VAL A O 1
ATOM 788 N N . VAL A 1 100 ? 5.524 -2.633 -8.417 1.00 89.56 100 VAL A N 1
ATOM 789 C CA . VAL A 1 100 ? 5.134 -3.248 -9.701 1.00 89.56 100 VAL A CA 1
ATOM 790 C C . VAL A 1 100 ? 4.660 -2.205 -10.717 1.00 89.56 100 VAL A C 1
ATOM 792 O O . VAL A 1 100 ? 5.051 -2.266 -11.884 1.00 89.56 100 VAL A O 1
ATOM 795 N N . THR A 1 101 ? 3.884 -1.199 -10.308 1.00 89.50 101 THR A N 1
ATOM 796 C CA . THR A 1 101 ? 3.436 -0.146 -11.245 1.00 89.50 101 THR A CA 1
ATOM 797 C C . THR A 1 101 ? 4.584 0.710 -11.783 1.00 89.50 101 THR A C 1
ATOM 799 O O . THR A 1 101 ? 4.576 1.108 -12.957 1.00 89.50 101 THR A O 1
ATOM 802 N N . VAL A 1 102 ? 5.601 0.957 -10.953 1.00 87.69 102 VAL A N 1
ATOM 803 C CA . VAL A 1 102 ? 6.757 1.790 -11.302 1.00 87.69 102 VAL A CA 1
ATOM 804 C C . VAL A 1 102 ? 7.806 1.001 -12.085 1.00 87.69 102 VAL A C 1
ATOM 806 O O . VAL A 1 102 ? 8.318 1.497 -13.090 1.00 87.69 102 VAL A O 1
ATOM 809 N N . TYR A 1 103 ? 8.131 -0.211 -11.647 1.00 85.25 103 TYR A N 1
ATOM 810 C CA . TYR A 1 103 ? 9.287 -0.979 -12.113 1.00 85.25 103 TYR A CA 1
ATOM 811 C C . TYR A 1 103 ? 8.920 -2.214 -12.943 1.00 85.25 103 TYR A C 1
ATOM 813 O O . TYR A 1 103 ? 9.753 -2.703 -13.702 1.00 85.25 103 TYR A O 1
ATOM 821 N N . GLY A 1 104 ? 7.680 -2.696 -12.850 1.00 83.38 104 GLY A N 1
ATOM 822 C CA . GLY A 1 104 ? 7.200 -3.872 -13.573 1.00 83.38 104 GLY A CA 1
ATOM 823 C C . GLY A 1 104 ? 6.839 -3.606 -15.040 1.00 83.38 104 GLY A C 1
ATOM 824 O O . GLY A 1 104 ? 7.029 -2.506 -15.578 1.00 83.38 104 GLY A O 1
ATOM 825 N N . TYR A 1 105 ? 6.270 -4.629 -15.687 1.00 80.50 105 TYR A N 1
ATOM 826 C CA . TYR A 1 105 ? 5.824 -4.613 -17.089 1.00 80.50 105 TYR A CA 1
ATOM 827 C C . TYR A 1 105 ? 6.929 -4.240 -18.092 1.00 80.50 105 TYR A C 1
ATOM 829 O O . TYR A 1 105 ? 6.732 -3.358 -18.928 1.00 80.50 105 TYR A O 1
ATOM 837 N N . GLY A 1 106 ? 8.104 -4.873 -17.982 1.00 73.44 106 GLY A N 1
ATOM 838 C CA . GLY A 1 106 ? 9.184 -4.737 -18.969 1.00 73.44 106 GLY A CA 1
ATOM 839 C C . GLY A 1 106 ? 9.683 -3.301 -19.155 1.00 73.44 106 GLY A C 1
ATOM 840 O O . GLY A 1 106 ? 9.864 -2.850 -20.286 1.00 73.44 106 GLY A O 1
ATOM 841 N N . ARG A 1 107 ? 9.848 -2.547 -18.057 1.00 77.25 107 ARG A N 1
ATOM 842 C CA . ARG A 1 107 ? 10.388 -1.178 -18.098 1.00 77.25 107 ARG A CA 1
ATOM 843 C C . ARG A 1 107 ? 11.795 -1.188 -18.710 1.00 77.25 107 ARG A C 1
ATOM 845 O O . ARG A 1 107 ? 12.608 -2.051 -18.390 1.00 77.25 107 ARG A O 1
ATOM 852 N N . GLN A 1 108 ? 12.070 -0.207 -19.575 1.00 77.88 108 GLN A N 1
ATOM 853 C CA . GLN A 1 108 ? 13.398 -0.030 -20.164 1.00 77.88 108 GLN A CA 1
ATOM 854 C C . GLN A 1 108 ? 14.461 0.160 -19.066 1.00 77.88 108 GLN A C 1
ATOM 856 O O . GLN A 1 108 ? 14.144 0.731 -18.016 1.00 77.88 108 GLN A O 1
ATOM 861 N N . PRO A 1 109 ? 15.707 -0.298 -19.292 1.00 76.12 109 PRO A N 1
ATOM 862 C CA . PRO A 1 109 ? 16.776 -0.172 -18.310 1.00 76.12 109 PRO A CA 1
ATOM 863 C C . PRO A 1 109 ? 16.974 1.287 -17.896 1.00 76.12 109 PRO A C 1
ATOM 865 O O . PRO A 1 109 ? 16.948 2.175 -18.747 1.00 76.12 109 PRO A O 1
ATOM 868 N N . LEU A 1 110 ? 17.177 1.533 -16.603 1.00 81.25 110 LEU A N 1
ATOM 869 C CA . LEU A 1 110 ? 17.411 2.887 -16.109 1.00 81.25 110 LEU A CA 1
ATOM 870 C C . LEU A 1 110 ? 18.765 3.416 -16.607 1.00 81.25 110 LEU A C 1
ATOM 872 O O . LEU A 1 110 ? 19.734 2.663 -16.743 1.00 81.25 110 LEU A O 1
ATOM 876 N N . GLU A 1 111 ? 18.833 4.719 -16.877 1.00 79.75 111 GLU A N 1
ATOM 877 C CA . GLU A 1 111 ? 20.091 5.384 -17.209 1.00 79.75 111 GLU A CA 1
ATOM 878 C C . GLU A 1 111 ? 20.998 5.408 -15.977 1.00 79.75 111 GLU A C 1
ATOM 880 O O . GLU A 1 111 ? 20.577 5.749 -14.870 1.00 79.75 111 GLU A O 1
ATOM 885 N N . CYS A 1 112 ? 22.247 4.990 -16.164 1.00 81.88 112 CYS A N 1
ATOM 886 C CA . CYS A 1 112 ? 23.256 5.031 -15.114 1.00 81.88 112 CYS A CA 1
ATOM 887 C C . CYS A 1 112 ? 23.896 6.425 -15.103 1.00 81.88 112 CYS A C 1
ATOM 889 O O . CYS A 1 112 ? 24.123 6.976 -16.184 1.00 81.88 112 CYS A O 1
ATOM 891 N N . PRO A 1 113 ? 24.218 6.993 -13.928 1.00 82.19 113 PRO A N 1
ATOM 892 C CA . PRO A 1 113 ? 24.994 8.222 -13.859 1.00 82.19 113 PRO A CA 1
ATOM 893 C C . PRO A 1 113 ? 26.307 8.081 -14.646 1.00 82.19 113 PRO A C 1
ATOM 895 O O . PRO A 1 113 ? 26.931 7.019 -14.579 1.00 82.19 113 PRO A O 1
ATOM 898 N N . PRO A 1 114 ? 26.752 9.133 -15.352 1.00 76.38 114 PRO A N 1
ATOM 899 C CA . PRO A 1 114 ? 27.932 9.074 -16.218 1.00 76.38 114 PRO A CA 1
ATOM 900 C C . PRO A 1 114 ? 29.233 8.756 -15.461 1.00 76.38 114 PRO A C 1
ATOM 902 O O . PRO A 1 114 ? 30.193 8.299 -16.071 1.00 76.38 114 PRO A O 1
ATOM 905 N N . ASP A 1 115 ? 29.254 8.952 -14.140 1.00 81.19 115 ASP A N 1
ATOM 906 C CA . ASP A 1 115 ? 30.431 8.760 -13.286 1.00 81.19 115 ASP A CA 1
ATOM 907 C C . ASP A 1 115 ? 30.627 7.310 -12.800 1.00 81.19 115 ASP A C 1
ATOM 909 O O . ASP A 1 115 ? 31.594 7.028 -12.094 1.00 81.19 115 ASP A O 1
ATOM 913 N N . HIS A 1 116 ? 29.702 6.389 -13.107 1.00 74.81 116 HIS A N 1
ATOM 914 C CA . HIS A 1 116 ? 29.734 5.012 -12.598 1.00 74.81 116 HIS A CA 1
ATOM 915 C C . HIS A 1 116 ? 29.601 3.985 -13.729 1.00 74.81 116 HIS A C 1
ATOM 917 O O . HIS A 1 116 ? 28.571 3.898 -14.393 1.00 74.81 116 HIS A O 1
ATOM 923 N N . GLU A 1 117 ? 30.618 3.132 -13.892 1.00 74.50 117 GLU A N 1
ATOM 924 C CA . GLU A 1 117 ? 30.616 2.042 -14.884 1.00 74.50 117 GLU A CA 1
ATOM 925 C C . GLU A 1 117 ? 29.651 0.895 -14.525 1.00 74.50 117 GLU A C 1
ATOM 927 O O . GLU A 1 117 ? 29.245 0.123 -15.395 1.00 74.50 117 GLU A O 1
ATOM 932 N N . TYR A 1 118 ? 29.254 0.780 -13.251 1.00 80.38 118 TYR A N 1
ATOM 933 C CA . TYR A 1 118 ? 28.385 -0.287 -12.758 1.00 80.38 118 TYR A CA 1
ATOM 934 C C . TYR A 1 118 ? 27.165 0.249 -12.005 1.00 80.38 118 TYR A C 1
ATOM 936 O O . TYR A 1 118 ? 27.289 0.983 -11.026 1.00 80.38 118 TYR A O 1
ATOM 944 N N . CYS A 1 119 ? 25.974 -0.197 -12.415 1.00 84.19 119 CYS A N 1
ATOM 945 C CA . CYS A 1 119 ? 24.716 0.070 -11.723 1.00 84.19 119 CYS A CA 1
ATOM 946 C C . CYS A 1 119 ? 23.946 -1.236 -11.506 1.00 84.19 119 CYS A C 1
ATOM 948 O O . CYS A 1 119 ? 23.435 -1.842 -12.449 1.00 84.19 119 CYS A O 1
ATOM 950 N N . HIS A 1 120 ? 23.843 -1.653 -10.244 1.00 81.19 120 HIS A N 1
ATOM 951 C CA . HIS A 1 120 ? 23.203 -2.911 -9.855 1.00 81.19 120 HIS A CA 1
ATOM 952 C C . HIS A 1 120 ? 21.698 -2.955 -10.184 1.00 81.19 120 HIS A C 1
ATOM 954 O O . HIS A 1 120 ? 21.172 -3.980 -10.613 1.00 81.19 120 HIS A O 1
ATOM 960 N N . TYR A 1 121 ? 21.015 -1.813 -10.053 1.00 80.56 121 TYR A N 1
ATOM 961 C CA . TYR A 1 121 ? 19.567 -1.674 -10.256 1.00 80.56 121 TYR A CA 1
ATOM 962 C C . TYR A 1 121 ? 19.195 -1.102 -11.628 1.00 80.56 121 TYR A C 1
ATOM 964 O O . TYR A 1 121 ? 18.092 -0.589 -11.817 1.00 80.56 121 TYR A O 1
ATOM 972 N N . ARG A 1 122 ? 20.105 -1.196 -12.606 1.00 81.50 122 ARG A N 1
ATOM 973 C CA . ARG A 1 122 ? 19.824 -0.812 -13.996 1.00 81.50 122 ARG A CA 1
ATOM 974 C C . ARG A 1 122 ? 18.640 -1.596 -14.565 1.00 81.50 122 ARG A C 1
ATOM 976 O O . ARG A 1 122 ? 17.827 -1.040 -15.301 1.00 81.50 122 ARG A O 1
ATOM 983 N N . ILE A 1 123 ? 18.571 -2.885 -14.239 1.00 81.50 123 ILE A N 1
ATOM 984 C CA . ILE A 1 123 ? 17.506 -3.795 -14.655 1.00 81.50 123 ILE A CA 1
ATOM 985 C C . ILE A 1 123 ? 16.532 -3.920 -13.478 1.00 81.50 123 ILE A C 1
ATOM 987 O O . ILE A 1 123 ? 16.927 -4.438 -12.440 1.00 81.50 123 ILE A O 1
ATOM 991 N N . PRO A 1 124 ? 15.269 -3.489 -13.606 1.00 80.38 124 PRO A N 1
ATOM 992 C CA . PRO A 1 124 ? 14.328 -3.493 -12.484 1.00 80.38 124 PRO A CA 1
ATOM 993 C C . PRO A 1 124 ? 14.088 -4.876 -11.852 1.00 80.38 124 PRO A C 1
ATOM 995 O O . PRO A 1 124 ? 13.786 -4.974 -10.667 1.00 80.38 124 PRO A O 1
ATOM 998 N N . GLU A 1 125 ? 14.265 -5.952 -12.622 1.00 78.75 125 GLU A N 1
ATOM 999 C CA . GLU A 1 125 ? 14.135 -7.345 -12.171 1.00 78.75 125 GLU A CA 1
ATOM 1000 C C . GLU A 1 125 ? 15.127 -7.720 -11.060 1.00 78.75 125 GLU A C 1
ATOM 1002 O O . GLU A 1 125 ? 14.790 -8.535 -10.198 1.00 78.75 125 GLU A O 1
ATOM 1007 N N . THR A 1 126 ? 16.322 -7.112 -11.023 1.00 80.56 126 THR A N 1
ATOM 1008 C CA . THR A 1 126 ? 17.287 -7.363 -9.936 1.00 80.56 126 THR A CA 1
ATOM 1009 C C . THR A 1 126 ? 16.748 -6.848 -8.607 1.00 80.56 126 THR A C 1
ATOM 1011 O O . THR A 1 126 ? 16.800 -7.563 -7.611 1.00 80.56 126 THR A O 1
ATOM 1014 N N . MET A 1 127 ? 16.104 -5.677 -8.611 1.00 81.56 127 MET A N 1
ATOM 1015 C CA . MET A 1 127 ? 15.481 -5.116 -7.413 1.00 81.56 127 MET A CA 1
ATOM 1016 C C . MET A 1 127 ? 14.342 -5.998 -6.886 1.00 81.56 127 MET A C 1
ATOM 1018 O O . MET A 1 127 ? 14.288 -6.274 -5.689 1.00 81.56 127 MET A O 1
ATOM 1022 N N . PHE A 1 128 ? 13.467 -6.500 -7.763 1.00 82.62 128 PHE A N 1
ATOM 1023 C CA . PHE A 1 128 ? 12.398 -7.418 -7.349 1.00 82.62 128 PHE A CA 1
ATOM 1024 C C . PHE A 1 128 ? 12.954 -8.689 -6.698 1.00 82.62 128 PHE A C 1
ATOM 1026 O O . PHE A 1 128 ? 12.451 -9.134 -5.661 1.00 82.62 128 PHE A O 1
ATOM 1033 N N . LYS A 1 129 ? 14.032 -9.239 -7.270 1.00 81.62 129 LYS A N 1
ATOM 1034 C CA . LYS A 1 129 ? 14.706 -10.427 -6.746 1.00 81.62 129 LYS A CA 1
ATOM 1035 C C . LYS A 1 129 ? 15.324 -10.181 -5.371 1.00 81.62 129 LYS A C 1
ATOM 1037 O O . LYS A 1 129 ? 15.145 -11.018 -4.487 1.00 81.62 129 LYS A O 1
ATOM 1042 N N . ASP A 1 130 ? 15.993 -9.048 -5.180 1.00 81.69 130 ASP A N 1
ATOM 1043 C CA . ASP A 1 130 ? 16.669 -8.719 -3.922 1.00 81.69 130 ASP A CA 1
ATOM 1044 C C . ASP A 1 130 ? 15.677 -8.446 -2.791 1.00 81.69 130 ASP A C 1
ATOM 1046 O O . ASP A 1 130 ? 15.862 -8.935 -1.673 1.00 81.69 130 ASP A O 1
ATOM 1050 N N . VAL A 1 131 ? 14.575 -7.748 -3.084 1.00 79.94 131 VAL A N 1
ATOM 1051 C CA . VAL A 1 131 ? 13.493 -7.509 -2.114 1.00 79.94 131 VAL A CA 1
ATOM 1052 C C . VAL A 1 131 ? 12.732 -8.805 -1.793 1.00 79.94 131 VAL A C 1
ATOM 1054 O O . VAL A 1 131 ? 12.211 -8.956 -0.686 1.00 79.94 131 VAL A O 1
ATOM 1057 N N . GLY A 1 132 ? 12.717 -9.773 -2.716 1.00 77.75 132 GLY A N 1
ATOM 1058 C CA . GLY A 1 132 ? 12.009 -11.049 -2.569 1.00 77.75 132 GLY A CA 1
ATOM 1059 C C . GLY A 1 132 ? 10.548 -10.986 -3.023 1.00 77.75 132 GLY A C 1
ATOM 1060 O O . GLY A 1 132 ? 9.716 -11.761 -2.547 1.00 77.75 132 GLY A O 1
ATOM 1061 N N . MET A 1 133 ? 10.227 -10.056 -3.925 1.00 78.12 133 MET A N 1
ATOM 1062 C CA . MET A 1 133 ? 8.917 -9.930 -4.568 1.00 78.12 133 MET A CA 1
ATOM 1063 C C . MET A 1 133 ? 8.895 -10.850 -5.795 1.00 78.12 133 MET A C 1
ATOM 1065 O O . MET A 1 133 ? 9.570 -10.600 -6.793 1.00 78.12 133 MET A O 1
ATOM 1069 N N . LYS A 1 134 ? 8.184 -11.975 -5.693 1.00 63.59 134 LYS A N 1
ATOM 1070 C CA . LYS A 1 134 ? 8.178 -13.037 -6.707 1.00 63.59 134 LYS A CA 1
ATOM 1071 C C . LYS A 1 134 ? 7.209 -12.657 -7.829 1.00 63.59 134 LYS A C 1
ATOM 1073 O O . LYS A 1 134 ? 6.009 -12.702 -7.595 1.00 63.59 134 LYS A O 1
ATOM 1078 N N . ASP A 1 135 ? 7.734 -12.279 -8.999 1.00 61.97 135 ASP A N 1
ATOM 1079 C CA . ASP A 1 135 ? 6.987 -11.900 -10.215 1.00 61.97 135 ASP A CA 1
ATOM 1080 C C . ASP A 1 135 ? 5.689 -11.137 -9.904 1.00 61.97 135 ASP A C 1
ATOM 1082 O O . ASP A 1 135 ? 4.578 -11.654 -10.043 1.00 61.97 135 ASP A O 1
ATOM 1086 N N . GLY A 1 136 ? 5.863 -9.913 -9.395 1.00 66.88 136 GLY A N 1
ATOM 1087 C CA . GLY A 1 136 ? 4.799 -9.097 -8.819 1.00 66.88 136 GLY A CA 1
ATOM 1088 C C . GLY A 1 136 ? 3.583 -8.959 -9.737 1.00 66.88 136 GLY A C 1
ATOM 1089 O O . GLY A 1 136 ? 3.623 -8.316 -10.791 1.00 66.88 136 GLY A O 1
ATOM 1090 N N . ASN A 1 137 ? 2.482 -9.577 -9.316 1.00 84.75 137 ASN A N 1
ATOM 1091 C CA . ASN A 1 137 ? 1.213 -9.556 -10.024 1.00 84.75 137 ASN A CA 1
ATOM 1092 C C . ASN A 1 137 ? 0.342 -8.427 -9.478 1.00 84.75 137 ASN A C 1
ATOM 1094 O O . ASN A 1 137 ? -0.411 -8.624 -8.527 1.00 84.75 137 ASN A O 1
ATOM 1098 N N . TYR A 1 138 ? 0.360 -7.284 -10.164 1.00 89.44 138 TYR A N 1
ATOM 1099 C CA . TYR A 1 138 ? -0.435 -6.101 -9.809 1.00 89.44 138 TYR A CA 1
ATOM 1100 C C . TYR A 1 138 ? -1.901 -6.421 -9.469 1.00 89.44 138 TYR A C 1
ATOM 1102 O O . TYR A 1 138 ? -2.457 -5.915 -8.499 1.00 89.44 138 TYR A O 1
ATOM 1110 N N . TRP A 1 139 ? -2.541 -7.288 -10.258 1.00 91.19 139 TRP A N 1
ATOM 1111 C CA . TRP A 1 139 ? -3.943 -7.657 -10.051 1.00 91.19 139 TRP A CA 1
ATOM 1112 C C . TRP A 1 139 ? -4.178 -8.443 -8.761 1.00 91.19 139 TRP A C 1
ATOM 1114 O O . TRP A 1 139 ? -5.229 -8.287 -8.141 1.00 91.19 139 TRP A O 1
ATOM 1124 N N . ASN A 1 140 ? -3.209 -9.259 -8.344 1.00 91.69 140 ASN A N 1
ATOM 1125 C CA . ASN A 1 140 ? -3.277 -9.969 -7.074 1.00 91.69 140 ASN A CA 1
ATOM 1126 C C . ASN A 1 140 ? -3.169 -8.983 -5.903 1.00 91.69 140 ASN A C 1
ATOM 1128 O O . ASN A 1 140 ? -3.969 -9.055 -4.971 1.00 91.69 140 ASN A O 1
ATOM 1132 N N . ASP A 1 141 ? -2.264 -8.007 -5.999 1.00 92.44 141 ASP A N 1
ATOM 1133 C CA . ASP A 1 141 ? -2.081 -6.975 -4.972 1.00 92.44 141 ASP A CA 1
ATOM 1134 C C . ASP A 1 141 ? -3.331 -6.097 -4.832 1.00 92.44 141 ASP A C 1
ATOM 1136 O O . ASP A 1 141 ? -3.836 -5.876 -3.729 1.00 92.44 141 ASP A O 1
ATOM 1140 N N . VAL A 1 142 ? -3.899 -5.652 -5.958 1.00 94.75 142 VAL A N 1
ATOM 1141 C CA . VAL A 1 142 ? -5.152 -4.883 -5.979 1.00 94.75 142 VAL A CA 1
ATOM 1142 C C . VAL A 1 142 ? -6.324 -5.710 -5.450 1.00 94.75 142 VAL A C 1
ATOM 1144 O O . VAL A 1 142 ? -7.158 -5.179 -4.711 1.00 94.75 142 VAL A O 1
ATOM 1147 N N . GLY A 1 143 ? -6.394 -7.001 -5.781 1.00 95.06 143 GLY A N 1
ATOM 1148 C CA . GLY A 1 143 ? -7.410 -7.916 -5.259 1.00 95.06 143 GLY A CA 1
ATOM 1149 C C . GLY A 1 143 ? -7.321 -8.082 -3.739 1.00 95.06 143 GLY A C 1
ATOM 1150 O O . GLY A 1 143 ? -8.336 -7.971 -3.040 1.00 95.06 143 GLY A O 1
ATOM 1151 N N . ALA A 1 144 ? -6.109 -8.261 -3.209 1.00 93.94 144 ALA A N 1
ATOM 1152 C CA . ALA A 1 144 ? -5.858 -8.328 -1.773 1.00 93.94 144 ALA A CA 1
ATOM 1153 C C . ALA A 1 144 ? -6.260 -7.016 -1.078 1.00 93.94 144 ALA A C 1
ATOM 1155 O O . ALA A 1 144 ? -7.063 -7.039 -0.143 1.00 93.94 144 ALA A O 1
ATOM 1156 N N . LEU A 1 145 ? -5.797 -5.864 -1.575 1.00 94.88 145 LEU A N 1
ATOM 1157 C CA . LEU A 1 145 ? -6.145 -4.546 -1.026 1.00 94.88 145 LEU A CA 1
ATOM 1158 C C . LEU A 1 145 ? -7.653 -4.277 -1.056 1.00 94.88 145 LEU A C 1
ATOM 1160 O O . LEU A 1 145 ? -8.213 -3.781 -0.080 1.00 94.88 145 LEU A O 1
ATOM 1164 N N . SER A 1 146 ? -8.329 -4.645 -2.142 1.00 95.94 146 SER A N 1
ATOM 1165 C CA . SER A 1 146 ? -9.784 -4.493 -2.254 1.00 95.94 146 SER A CA 1
ATOM 1166 C C . SER A 1 146 ? -10.514 -5.347 -1.217 1.00 95.94 146 SER A C 1
ATOM 1168 O O . SER A 1 146 ? -11.446 -4.874 -0.569 1.00 95.94 146 SER A O 1
ATOM 1170 N N . THR A 1 147 ? -10.054 -6.580 -0.991 1.00 95.31 147 THR A N 1
ATOM 1171 C CA . THR A 1 147 ? -10.597 -7.461 0.056 1.00 95.31 147 THR A CA 1
ATOM 1172 C C . THR A 1 147 ? -10.412 -6.837 1.444 1.00 95.31 147 THR A C 1
ATOM 1174 O O . THR A 1 147 ? -11.366 -6.773 2.221 1.00 95.31 147 THR A O 1
ATOM 1177 N N . TYR A 1 148 ? -9.222 -6.302 1.739 1.00 94.75 148 TYR A N 1
ATOM 1178 C CA . TYR A 1 148 ? -8.958 -5.575 2.986 1.00 94.75 148 TYR A CA 1
ATOM 1179 C C . TYR A 1 148 ? -9.879 -4.371 3.170 1.00 94.75 148 TYR A C 1
ATOM 1181 O O . TYR A 1 148 ? -10.407 -4.171 4.264 1.00 94.75 148 TYR A O 1
ATOM 1189 N N . PHE A 1 149 ? -10.097 -3.593 2.109 1.00 95.75 149 PHE A N 1
ATOM 1190 C CA . PHE A 1 149 ? -11.013 -2.459 2.131 1.00 95.75 149 PHE A CA 1
ATOM 1191 C C . PHE A 1 149 ? -12.420 -2.892 2.558 1.00 95.75 149 PHE A C 1
ATOM 1193 O O . PHE A 1 149 ? -12.937 -2.356 3.537 1.00 95.75 149 PHE A O 1
ATOM 1200 N N . PHE A 1 150 ? -13.000 -3.915 1.921 1.00 95.88 150 PHE A N 1
ATOM 1201 C CA . PHE A 1 150 ? -14.334 -4.398 2.294 1.00 95.88 150 PHE A CA 1
ATOM 1202 C C . PHE A 1 150 ? -14.403 -4.875 3.748 1.00 95.88 150 PHE A C 1
ATOM 1204 O O . PHE A 1 150 ? -15.351 -4.536 4.458 1.00 95.88 150 PHE A O 1
ATOM 1211 N N . ILE A 1 151 ? -13.391 -5.612 4.217 1.00 95.50 151 ILE A N 1
ATOM 1212 C CA . ILE A 1 151 ? -13.326 -6.092 5.605 1.00 95.50 151 ILE A CA 1
ATOM 1213 C C . ILE A 1 151 ? -13.309 -4.909 6.583 1.00 95.50 151 ILE A C 1
ATOM 1215 O O . ILE A 1 151 ? -14.106 -4.872 7.523 1.00 95.50 151 ILE A O 1
ATOM 1219 N N . VAL A 1 152 ? -12.447 -3.916 6.351 1.00 94.81 152 VAL A N 1
ATOM 1220 C CA . VAL A 1 152 ? -12.338 -2.731 7.214 1.00 94.81 152 VAL A CA 1
ATOM 1221 C C . VAL A 1 152 ? -13.612 -1.890 7.173 1.00 94.81 152 VAL A C 1
ATOM 1223 O O . VAL A 1 152 ? -14.059 -1.434 8.223 1.00 94.81 152 VAL A O 1
ATOM 1226 N N . THR A 1 153 ? -14.250 -1.727 6.013 1.00 93.50 153 THR A N 1
ATOM 1227 C CA . THR A 1 153 ? -15.528 -1.009 5.907 1.00 93.50 153 THR A CA 1
ATOM 1228 C C . THR A 1 153 ? -16.636 -1.707 6.692 1.00 93.50 153 THR A C 1
ATOM 1230 O O . THR A 1 153 ? -17.353 -1.044 7.442 1.00 93.50 153 THR A O 1
ATOM 1233 N N . ILE A 1 154 ? -16.756 -3.035 6.583 1.00 95.25 154 ILE A N 1
ATOM 1234 C CA . ILE A 1 154 ? -17.748 -3.807 7.346 1.00 95.25 154 ILE A CA 1
ATOM 1235 C C . ILE A 1 154 ? -17.477 -3.680 8.850 1.00 95.25 154 ILE A C 1
ATOM 1237 O O . ILE A 1 154 ? -18.398 -3.399 9.617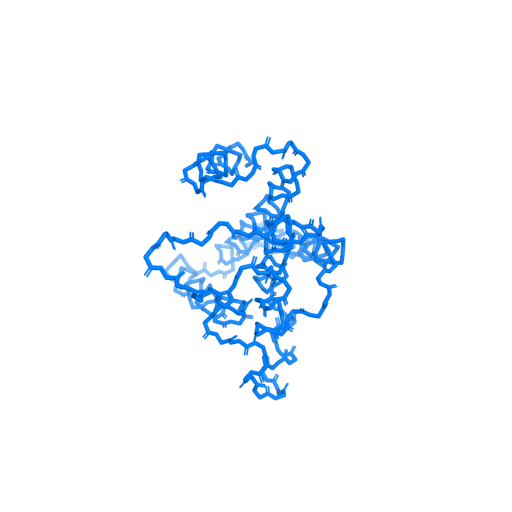 1.00 95.25 154 ILE A O 1
ATOM 1241 N N . MET A 1 155 ? -16.221 -3.833 9.281 1.00 94.12 155 MET A N 1
ATOM 1242 C CA . MET A 1 155 ? -15.851 -3.676 10.692 1.00 94.12 155 MET A CA 1
ATOM 1243 C C . MET A 1 155 ? -16.143 -2.264 11.206 1.00 94.12 155 MET A C 1
ATOM 1245 O O . MET A 1 155 ? -16.731 -2.119 12.274 1.00 94.12 155 MET A O 1
ATOM 1249 N N . SER A 1 156 ? -15.790 -1.233 10.437 1.00 93.19 156 SER A N 1
ATOM 1250 C CA . SER A 1 156 ? -16.051 0.168 10.774 1.00 93.19 156 SER A CA 1
ATOM 1251 C C . SER A 1 156 ? -17.548 0.440 10.923 1.00 93.19 156 SER A C 1
ATOM 1253 O O . SER A 1 156 ? -17.973 0.995 11.936 1.00 93.19 156 SER A O 1
ATOM 1255 N N . TYR A 1 157 ? -18.366 -0.050 9.985 1.00 93.69 157 TYR A N 1
ATOM 1256 C CA . TYR A 1 157 ? -19.823 0.049 10.059 1.00 93.69 157 TYR A CA 1
ATOM 1257 C C . TYR A 1 157 ? -20.386 -0.628 11.317 1.00 93.69 157 TYR A C 1
ATOM 1259 O O . TYR A 1 157 ? -21.193 -0.034 12.034 1.00 93.69 157 TYR A O 1
ATOM 1267 N N . VAL A 1 158 ? -19.932 -1.846 11.632 1.00 93.75 158 VAL A N 1
ATOM 1268 C CA . VAL A 1 158 ? -20.372 -2.581 12.829 1.00 93.75 158 VAL A CA 1
ATOM 1269 C C . VAL A 1 158 ? -19.947 -1.871 14.118 1.00 93.75 158 VAL A C 1
ATOM 1271 O O . VAL A 1 158 ? -20.751 -1.775 15.047 1.00 93.75 158 VAL A O 1
ATOM 1274 N N . CYS A 1 159 ? -18.711 -1.371 14.192 1.00 91.38 159 CYS A N 1
ATOM 1275 C CA . CYS A 1 159 ? -18.207 -0.612 15.340 1.00 91.38 159 CYS A CA 1
ATOM 1276 C C . CYS A 1 159 ? -19.013 0.670 15.561 1.00 91.38 159 CYS A C 1
ATOM 1278 O O . CYS A 1 159 ? -19.472 0.914 16.678 1.00 91.38 159 CYS A O 1
ATOM 1280 N N . LEU A 1 160 ? -19.258 1.439 14.498 1.00 91.31 160 LEU A N 1
ATOM 1281 C CA . LEU A 1 160 ? -20.039 2.670 14.570 1.00 91.31 160 LEU A CA 1
ATOM 1282 C C . LEU A 1 160 ? -21.488 2.391 14.988 1.00 91.31 160 LEU A C 1
ATOM 1284 O O . LEU A 1 160 ? -22.006 3.038 15.894 1.00 91.31 160 LEU A O 1
ATOM 1288 N N . HIS A 1 161 ? -22.127 1.383 14.391 1.00 91.44 161 HIS A N 1
ATOM 1289 C CA . HIS A 1 161 ? -23.495 1.007 14.743 1.00 91.44 161 HIS A CA 1
ATOM 1290 C C . HIS A 1 161 ? -23.616 0.561 16.210 1.00 91.44 161 HIS A C 1
ATOM 1292 O O . HIS A 1 161 ? -24.591 0.891 16.883 1.00 91.44 161 HIS A O 1
ATOM 1298 N N . LYS A 1 162 ? -22.633 -0.184 16.733 1.00 90.19 162 LYS A N 1
ATOM 1299 C CA . LYS A 1 162 ? -22.607 -0.569 18.154 1.00 90.19 162 LYS A CA 1
ATOM 1300 C C . LYS A 1 162 ? -22.400 0.633 19.075 1.00 90.19 162 LYS A C 1
ATOM 1302 O O . LYS A 1 162 ? -23.063 0.703 20.101 1.00 90.19 162 LYS A O 1
ATOM 1307 N N . SER A 1 163 ? -21.516 1.557 18.701 1.00 87.62 163 SER A N 1
ATOM 1308 C CA . SER A 1 163 ? -21.240 2.777 19.466 1.00 87.62 163 SER A CA 1
ATOM 1309 C C . SER A 1 163 ? -22.482 3.668 19.592 1.00 87.62 163 SER A C 1
ATOM 1311 O O . SER A 1 163 ? -22.748 4.160 20.675 1.00 87.62 163 SER A O 1
ATOM 1313 N N . LEU A 1 164 ? -23.287 3.792 18.528 1.00 84.06 164 LEU A N 1
ATOM 1314 C CA . LEU A 1 164 ? -24.520 4.597 18.524 1.00 84.06 164 LEU A CA 1
ATOM 1315 C C . LEU A 1 164 ? -25.696 3.982 19.299 1.00 84.06 164 LEU A C 1
ATOM 1317 O O . LEU A 1 164 ? -26.671 4.677 19.576 1.00 84.06 164 LEU A O 1
ATOM 1321 N N . LYS A 1 165 ? -25.661 2.672 19.569 1.00 76.56 165 LYS A N 1
ATOM 1322 C CA . LYS A 1 165 ? -26.728 1.974 20.304 1.00 76.56 165 LYS A CA 1
ATOM 1323 C C . LYS A 1 165 ? -26.499 1.973 21.823 1.00 76.56 165 LYS A C 1
ATOM 1325 O O . LYS A 1 165 ? -27.452 1.726 22.561 1.00 76.56 165 LYS A O 1
ATOM 1330 N N . ASN A 1 166 ? -25.262 2.202 22.260 1.00 54.56 166 ASN A N 1
ATOM 1331 C CA . ASN A 1 166 ? -24.910 2.456 23.659 1.00 54.56 166 ASN A CA 1
ATOM 1332 C C . ASN A 1 166 ? -25.072 3.940 23.993 1.00 54.56 166 ASN A C 1
ATOM 1334 O O . ASN A 1 166 ? -25.345 4.217 25.179 1.00 54.56 166 ASN A O 1
#

InterPro domains:
  IPR013525 ABC-2 type transporter, transmembrane domain [PF01061] (2-102)

pLDDT: mean 87.98, std 7.2, range [54.56, 95.94]

Organism: NCBI:txid428564

Sequence (166 aa):
MCFCFVYTSVSYYLSSQFLTWTRFTMFLVVCQLMTLISEGLGLILGTVMSPVNGVFIGSVMTALAILFAGFICLFNHMPLPLYYFSFTSYMRWALEGLVVTVYGYGRQPLECPPDHEYCHYRIPETMFKDVGMKDGNYWNDVGALSTYFFIVTIMSYVCLHKSLKN

Secondary structure (DSSP, 8-state):
-HHHHHHHHHHHHHTT----HHHHHHHHHHHHHHHHHHHHHHHHHHHHS-HHHHHHHHHHHHHHHHHTTSSSS-GGGS-HHHHHHHTT-HHHHHHHHHHHHHHTTTPPPPPPPTT-S--TTSSHHHHHHHHT--S--HHHHHHHHHHHHHHHHHHHHHHHHHHHH-

Foldseek 3Di:
DVVLVVVLVVVCVVVVFPPDPVLSVLLSLLSVLVVLLLVLLLLLLVLPDDPVVSVVVSVVLVVVLVCLLLPVPQLVNDPPVSNVVSLVRLSVLSSLLNLCSRQNDPDQFDDDPPVDPDDQPSRVVSVCVRSVPDRRDNVVSSVSSVVSSVVSNVSSVVSVVVSVVD